Protein AF-A0A2J5HCD3-F1 (afdb_monomer_lite)

InterPro domains:
  IPR022698 Orsellinic acid/F9775 biosynthesis cluster protein D [PF12013] (4-87)

Secondary structure (DSSP, 8-state):
-GGGTEEEETTTTEEEETTT-SEE-GGGHHHHHHHTS---HHHHHHHHHHHTTSTT---SGGG----SS-SS--TTS----SS------

Organism: NCBI:txid482145

Radius of gyration: 14.12 Å; chains: 1; bounding box: 30×37×31 Å

Foldseek 3Di:
DLVVQWDQDPVFLFIAGLVVGGTDALVCQLVCCCVVVVDDPVVSVVNSVVVVPDPSRDRDPVPTDDDQDDPDDDVRHDDDPPPDDDGDD

Sequence (89 aa):
MTDQIFYYSSSFQILICRTCKHGVWPSELSTHLSHTHHFSKKAISGYINEISQWPALIQDPYELTLPQVLTQPVPILDIYYDGIQCQQS

pLDDT: mean 83.69, std 10.37, range [47.47, 95.12]

Structure (mmCIF, N/CA/C/O backbone):
data_AF-A0A2J5HCD3-F1
#
_entry.id   AF-A0A2J5HCD3-F1
#
loop_
_atom_site.group_PDB
_atom_site.id
_atom_site.type_symbol
_atom_site.label_atom_id
_atom_site.label_alt_id
_atom_site.label_comp_id
_atom_site.label_asym_id
_atom_site.label_entity_id
_atom_site.label_seq_id
_atom_site.pdbx_PDB_ins_code
_atom_site.Cartn_x
_atom_site.Cartn_y
_atom_site.Cartn_z
_atom_site.occupancy
_atom_site.B_iso_or_equiv
_atom_site.auth_seq_id
_atom_site.auth_comp_id
_atom_site.auth_asym_id
_atom_site.auth_atom_id
_atom_site.pdbx_PDB_model_num
ATOM 1 N N . MET A 1 1 ? -3.752 8.483 -11.381 1.00 62.16 1 MET A N 1
ATOM 2 C CA . MET A 1 1 ? -3.029 7.303 -11.943 1.00 62.16 1 MET A CA 1
ATOM 3 C C . MET A 1 1 ? -2.653 6.338 -10.828 1.00 62.16 1 MET A C 1
ATOM 5 O O . MET A 1 1 ? -2.729 5.131 -11.030 1.00 62.16 1 MET A O 1
ATOM 9 N N . THR A 1 2 ? -2.312 6.864 -9.649 1.00 71.06 2 THR A N 1
ATOM 10 C CA . THR A 1 2 ? -2.083 6.088 -8.425 1.00 71.06 2 THR A CA 1
ATOM 11 C C . THR A 1 2 ? -3.263 5.199 -8.039 1.00 71.06 2 THR A C 1
ATOM 13 O O . THR A 1 2 ? -3.034 4.036 -7.724 1.00 71.06 2 THR A O 1
ATOM 16 N N . ASP A 1 3 ? -4.508 5.661 -8.198 1.00 74.44 3 ASP A N 1
ATOM 17 C CA . ASP A 1 3 ? -5.713 4.882 -7.846 1.00 74.44 3 ASP A CA 1
ATOM 18 C C . ASP A 1 3 ? -5.889 3.560 -8.612 1.00 74.44 3 ASP A C 1
ATOM 20 O O . ASP A 1 3 ? -6.695 2.718 -8.214 1.00 74.44 3 ASP A O 1
ATOM 24 N N . GLN A 1 4 ? -5.160 3.363 -9.720 1.00 81.94 4 GLN A N 1
ATOM 25 C CA . GLN A 1 4 ? -5.157 2.101 -10.472 1.00 81.94 4 GLN A CA 1
ATOM 26 C C . GLN A 1 4 ? -4.207 1.058 -9.871 1.00 81.94 4 GLN A C 1
ATOM 28 O O . GLN A 1 4 ? -4.406 -0.135 -10.079 1.00 81.94 4 GLN A O 1
ATOM 33 N N . ILE A 1 5 ? -3.194 1.496 -9.118 1.00 87.06 5 ILE A N 1
ATOM 34 C CA . ILE A 1 5 ? -2.190 0.627 -8.488 1.00 87.06 5 ILE A CA 1
ATOM 35 C C . ILE A 1 5 ? -2.473 0.474 -6.998 1.00 87.06 5 ILE A C 1
ATOM 37 O O . ILE A 1 5 ? -2.408 -0.632 -6.465 1.00 87.06 5 ILE A O 1
ATOM 41 N N . PHE A 1 6 ? -2.847 1.564 -6.338 1.00 90.75 6 PHE A N 1
ATOM 42 C CA . PHE A 1 6 ? -3.127 1.591 -4.915 1.00 90.75 6 PHE A CA 1
ATOM 43 C C . PHE A 1 6 ? -4.597 1.878 -4.648 1.00 90.75 6 PHE A C 1
ATOM 45 O O . PHE A 1 6 ? -5.281 2.591 -5.380 1.00 90.75 6 PHE A O 1
ATOM 52 N N . TYR A 1 7 ? -5.077 1.288 -3.569 1.00 89.81 7 TYR A N 1
ATOM 53 C CA . TYR A 1 7 ? -6.336 1.614 -2.936 1.00 89.81 7 TYR A CA 1
ATOM 54 C C . TYR A 1 7 ? -6.020 2.229 -1.576 1.00 89.81 7 TYR A C 1
ATOM 56 O O . TYR A 1 7 ? -5.321 1.615 -0.768 1.00 89.81 7 TYR A O 1
ATOM 64 N N . TYR A 1 8 ? -6.527 3.434 -1.331 1.00 90.00 8 TYR A N 1
ATOM 65 C CA . TYR A 1 8 ? -6.528 4.009 0.006 1.00 90.00 8 TYR A CA 1
ATOM 66 C C . TYR A 1 8 ? -7.681 3.410 0.807 1.00 90.00 8 TYR A C 1
ATOM 68 O O . TYR A 1 8 ? -8.847 3.588 0.448 1.00 90.00 8 TYR A O 1
ATOM 76 N N . SER A 1 9 ? -7.360 2.719 1.898 1.00 87.62 9 SER A N 1
ATOM 77 C CA . SER A 1 9 ? -8.377 2.310 2.859 1.00 87.62 9 SER A CA 1
ATOM 78 C C . SER A 1 9 ? -8.579 3.424 3.875 1.00 87.62 9 SER A C 1
ATOM 80 O O . SER A 1 9 ? -7.763 3.577 4.778 1.00 87.62 9 SER A O 1
ATOM 82 N N . SER A 1 10 ? -9.676 4.175 3.778 1.00 84.88 10 SER A N 1
ATOM 83 C CA . SER A 1 10 ? -10.002 5.214 4.767 1.00 84.88 10 SER A CA 1
ATOM 84 C C . SER A 1 10 ? -10.286 4.641 6.159 1.00 84.88 10 SER A C 1
ATOM 86 O O . SER A 1 10 ? -10.001 5.296 7.156 1.00 84.88 10 SER A O 1
ATOM 88 N N . SER A 1 11 ? -10.797 3.407 6.242 1.00 83.75 11 SER A N 1
ATOM 89 C CA . SER A 1 11 ? -11.072 2.717 7.510 1.00 83.75 11 SER A CA 1
ATOM 90 C C . SER A 1 11 ? -9.807 2.361 8.289 1.00 83.75 11 SER A C 1
ATOM 92 O O . SER A 1 11 ? -9.843 2.326 9.513 1.00 83.75 11 SER A O 1
ATOM 94 N N . PHE A 1 12 ? -8.706 2.091 7.583 1.00 85.19 12 PHE A N 1
ATOM 95 C CA . PHE A 1 12 ? -7.432 1.681 8.190 1.00 85.19 12 PHE A CA 1
ATOM 96 C C . PHE A 1 12 ? -6.320 2.704 7.998 1.00 85.19 12 PHE A C 1
ATOM 98 O O . PHE A 1 12 ? -5.250 2.526 8.559 1.00 85.19 12 PHE A O 1
ATOM 105 N N . GLN A 1 13 ? -6.556 3.753 7.207 1.00 89.38 13 GLN A N 1
ATOM 106 C CA . GLN A 1 13 ? -5.588 4.806 6.914 1.00 89.38 13 GLN A CA 1
ATOM 107 C C . GLN A 1 13 ? -4.290 4.291 6.261 1.00 89.38 13 GLN A C 1
ATOM 109 O O . GLN A 1 13 ? -3.228 4.889 6.409 1.00 89.38 13 GLN A O 1
ATOM 114 N N . ILE A 1 14 ? -4.375 3.194 5.501 1.00 89.44 14 ILE A N 1
ATOM 115 C CA . ILE A 1 14 ? -3.233 2.547 4.832 1.00 89.44 14 ILE A CA 1
ATOM 116 C C . ILE A 1 14 ? -3.412 2.475 3.315 1.00 89.44 14 ILE A C 1
ATOM 118 O O . ILE A 1 14 ? -4.529 2.52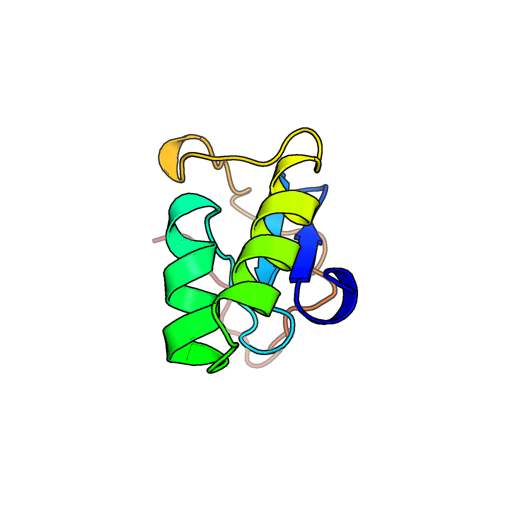0 2.787 1.00 89.44 14 ILE A O 1
ATOM 122 N N . LEU A 1 15 ? -2.289 2.290 2.618 1.00 91.62 15 LEU A N 1
ATOM 123 C CA . LEU A 1 15 ? -2.247 1.933 1.203 1.00 91.62 15 LEU A CA 1
ATOM 124 C C . LEU A 1 15 ? -2.353 0.425 1.061 1.00 91.62 15 LEU A C 1
ATOM 126 O O . LEU A 1 15 ? -1.666 -0.314 1.760 1.00 91.62 15 LEU A O 1
ATOM 130 N N . ILE A 1 16 ? -3.136 -0.031 0.095 1.00 91.50 16 ILE A N 1
ATOM 131 C CA . ILE A 1 16 ? -3.189 -1.437 -0.283 1.00 91.50 16 ILE A CA 1
ATOM 132 C C . ILE A 1 16 ? -2.896 -1.536 -1.778 1.00 91.50 16 ILE A C 1
ATOM 134 O O . ILE A 1 16 ? -3.544 -0.878 -2.595 1.00 91.50 16 ILE A O 1
ATOM 138 N N . CYS A 1 17 ? -1.916 -2.357 -2.151 1.00 92.62 17 CYS A N 1
ATOM 139 C CA . CYS A 1 17 ? -1.623 -2.618 -3.555 1.00 92.62 17 CYS A CA 1
ATOM 140 C C . CYS A 1 17 ? -2.734 -3.486 -4.162 1.00 92.62 17 CYS A C 1
ATOM 142 O O . CYS A 1 17 ? -3.020 -4.584 -3.682 1.00 92.62 17 CYS A O 1
ATOM 144 N N . ARG A 1 18 ? -3.356 -3.010 -5.245 1.00 91.06 18 ARG A N 1
ATOM 145 C CA . ARG A 1 18 ? -4.472 -3.696 -5.916 1.00 91.06 18 ARG A CA 1
ATOM 146 C C . ARG A 1 18 ? -4.060 -5.002 -6.582 1.00 91.06 18 ARG A C 1
ATOM 148 O O . ARG A 1 18 ? -4.892 -5.903 -6.676 1.00 91.06 18 ARG A O 1
ATOM 155 N N . THR A 1 19 ? -2.814 -5.077 -7.040 1.00 90.06 19 THR A N 1
ATOM 156 C CA . THR A 1 19 ? -2.252 -6.252 -7.714 1.00 90.06 19 THR A CA 1
ATOM 157 C C . THR A 1 19 ? -1.778 -7.282 -6.701 1.00 90.06 19 THR A C 1
ATOM 159 O O . THR A 1 19 ? -2.094 -8.456 -6.841 1.00 90.06 19 THR A O 1
ATOM 162 N N . CYS A 1 20 ? -1.050 -6.844 -5.671 1.00 90.44 20 CYS A N 1
ATOM 163 C CA . CYS A 1 20 ? -0.474 -7.760 -4.693 1.00 90.44 20 CYS A CA 1
ATOM 164 C C . CYS A 1 20 ? -1.476 -8.187 -3.619 1.00 90.44 20 CYS A C 1
ATOM 166 O O . CYS A 1 20 ? -1.356 -9.287 -3.111 1.00 90.44 20 CYS A O 1
ATOM 168 N N . LYS A 1 21 ? -2.503 -7.377 -3.327 1.00 89.06 21 LYS A N 1
ATOM 169 C CA . LYS A 1 21 ? -3.519 -7.651 -2.290 1.00 89.06 21 LYS A CA 1
ATOM 170 C C . LYS A 1 21 ? -2.983 -7.579 -0.857 1.00 89.06 21 LYS A C 1
ATOM 172 O O . LYS A 1 21 ? -3.470 -8.273 0.027 1.00 89.06 21 LYS A O 1
ATOM 177 N N . HIS A 1 22 ? -2.007 -6.712 -0.601 1.00 88.25 22 HIS A N 1
ATOM 178 C CA . HIS A 1 22 ? -1.507 -6.449 0.752 1.00 88.25 22 HIS A CA 1
ATOM 179 C C . HIS A 1 22 ? -1.207 -4.966 0.979 1.00 88.25 22 HIS A C 1
ATOM 181 O O . HIS A 1 22 ? -1.077 -4.187 0.026 1.00 88.25 22 HIS A O 1
ATOM 187 N N . GLY A 1 23 ? -1.150 -4.592 2.261 1.00 89.75 23 GLY A N 1
ATOM 188 C CA . GLY A 1 23 ? -0.784 -3.252 2.702 1.00 89.75 23 GLY A CA 1
ATOM 189 C C . GLY A 1 23 ? 0.655 -2.905 2.317 1.00 89.75 23 GLY A C 1
ATOM 190 O O . GLY A 1 23 ? 1.521 -3.777 2.340 1.00 89.75 23 GLY A O 1
ATOM 191 N N . VAL A 1 24 ? 0.899 -1.650 1.942 1.00 91.81 24 VAL A N 1
ATOM 192 C CA . VAL A 1 24 ? 2.235 -1.140 1.598 1.00 91.81 24 VAL A CA 1
ATOM 193 C C . VAL A 1 24 ? 2.498 0.123 2.404 1.00 91.81 24 VAL A C 1
ATOM 195 O O . VAL A 1 24 ? 1.718 1.073 2.341 1.00 91.81 24 VAL A O 1
ATOM 198 N N . TRP A 1 25 ? 3.602 0.155 3.143 1.00 91.12 25 TRP A N 1
ATOM 199 C CA . TRP A 1 25 ? 3.975 1.342 3.906 1.00 91.12 25 TRP A CA 1
ATOM 200 C C . TRP A 1 25 ? 4.571 2.422 2.994 1.00 91.12 25 TRP A C 1
ATOM 202 O O . TRP A 1 25 ? 5.257 2.096 2.020 1.00 91.12 25 TRP A O 1
ATOM 212 N N . PRO A 1 26 ? 4.383 3.718 3.301 1.00 89.62 26 PRO A N 1
ATOM 213 C CA . PRO A 1 26 ? 4.988 4.811 2.531 1.00 89.62 26 PRO A CA 1
ATOM 214 C C . PRO A 1 26 ? 6.505 4.694 2.397 1.00 89.62 26 PRO A C 1
ATOM 216 O O . PRO A 1 26 ? 7.059 4.941 1.326 1.00 89.62 26 PRO A O 1
ATOM 219 N N . SER A 1 27 ? 7.166 4.261 3.473 1.00 89.25 27 SER A N 1
ATOM 220 C CA . SER A 1 27 ? 8.609 4.012 3.527 1.00 89.25 27 SER A CA 1
ATOM 221 C C . SER A 1 27 ? 9.061 2.898 2.574 1.00 89.25 27 SER A C 1
ATOM 223 O O . SER A 1 27 ? 10.182 2.935 2.068 1.00 89.25 27 SER A O 1
ATOM 225 N N . GLU A 1 28 ? 8.187 1.939 2.269 1.00 91.38 28 GLU A N 1
ATOM 226 C CA . GLU A 1 28 ? 8.468 0.788 1.405 1.00 91.38 28 GLU A CA 1
ATOM 227 C C . GLU A 1 28 ? 8.010 0.993 -0.042 1.00 91.38 28 GLU A C 1
ATOM 229 O O . GLU A 1 28 ? 8.385 0.225 -0.929 1.00 91.38 28 GLU A O 1
ATOM 234 N N . LEU A 1 29 ? 7.234 2.046 -0.307 1.00 90.81 29 LEU A N 1
ATOM 235 C CA . LEU A 1 29 ? 6.572 2.294 -1.585 1.00 90.81 29 LEU A CA 1
ATOM 236 C C . LEU A 1 29 ? 7.546 2.286 -2.773 1.00 90.81 29 LEU A C 1
ATOM 238 O O . LEU A 1 29 ? 7.276 1.674 -3.805 1.00 90.81 29 LEU A O 1
ATOM 242 N N . SER A 1 30 ? 8.705 2.930 -2.618 1.00 92.88 30 SER A N 1
ATOM 243 C CA . SER A 1 30 ? 9.744 2.979 -3.654 1.00 92.88 30 SER A CA 1
ATOM 244 C C . SER A 1 30 ? 10.298 1.586 -3.980 1.00 92.88 30 SER A C 1
ATOM 246 O O . SER A 1 3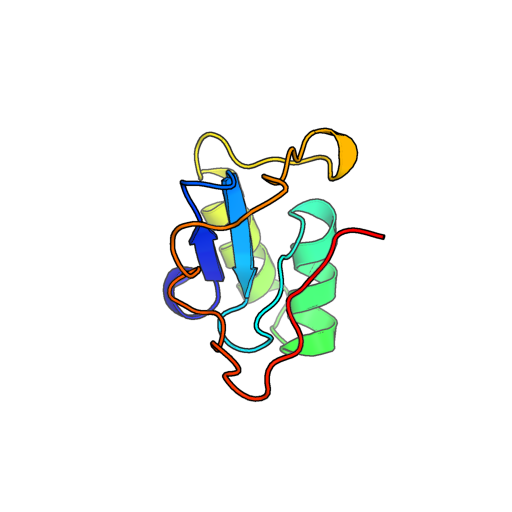0 ? 10.386 1.187 -5.147 1.00 92.88 30 SER A O 1
ATOM 248 N N . THR A 1 31 ? 10.630 0.814 -2.943 1.00 94.62 31 THR A N 1
ATOM 249 C CA . THR A 1 31 ? 11.176 -0.542 -3.080 1.00 94.62 31 THR A CA 1
ATOM 250 C C . THR A 1 31 ? 10.130 -1.488 -3.660 1.00 94.62 31 THR A C 1
ATOM 252 O O . THR A 1 31 ? 10.422 -2.231 -4.592 1.00 94.62 31 THR A O 1
ATOM 255 N N . HIS A 1 32 ? 8.884 -1.399 -3.195 1.00 94.38 32 HIS A N 1
ATOM 256 C CA . HIS A 1 32 ? 7.766 -2.179 -3.715 1.00 94.38 32 HIS A CA 1
ATOM 257 C C . HIS A 1 32 ? 7.525 -1.917 -5.210 1.00 94.38 32 HIS A C 1
ATOM 259 O O . HIS A 1 32 ? 7.491 -2.844 -6.020 1.00 94.38 32 HIS A O 1
ATOM 265 N N . LEU A 1 33 ? 7.421 -0.648 -5.614 1.00 93.62 33 LEU A N 1
ATOM 266 C CA . LEU A 1 33 ? 7.164 -0.293 -7.011 1.00 93.62 33 LEU A CA 1
ATOM 267 C C . LEU A 1 33 ? 8.322 -0.665 -7.947 1.00 93.62 33 LEU A C 1
ATOM 269 O O . LEU A 1 33 ? 8.085 -1.036 -9.098 1.00 93.62 33 LEU A O 1
ATOM 273 N N . SER A 1 34 ? 9.565 -0.578 -7.472 1.00 95.12 34 SER A N 1
ATOM 274 C CA . SER A 1 34 ? 10.743 -0.928 -8.272 1.00 95.12 34 SER A CA 1
ATOM 275 C C . SER A 1 34 ? 10.972 -2.436 -8.377 1.00 95.12 34 SER A C 1
ATOM 277 O O . SER A 1 34 ? 11.249 -2.915 -9.471 1.00 95.12 34 SER A O 1
ATOM 279 N N . HIS A 1 35 ? 10.846 -3.191 -7.284 1.00 94.38 35 HIS A N 1
ATOM 280 C CA . HIS A 1 35 ? 11.166 -4.623 -7.270 1.00 94.38 35 HIS A CA 1
ATOM 281 C C . HIS A 1 35 ? 9.978 -5.501 -7.672 1.00 94.38 35 HIS A C 1
ATOM 283 O O . HIS A 1 35 ? 10.164 -6.522 -8.325 1.00 94.38 35 HIS A O 1
ATOM 289 N N . THR A 1 36 ? 8.753 -5.130 -7.290 1.00 93.12 36 THR A N 1
ATOM 290 C CA . THR A 1 36 ? 7.558 -5.943 -7.565 1.00 93.12 36 THR A CA 1
ATOM 291 C C . THR A 1 36 ? 6.909 -5.551 -8.889 1.00 93.12 36 THR A C 1
ATOM 293 O O . THR A 1 36 ? 6.543 -6.416 -9.683 1.00 93.12 36 THR A O 1
ATOM 296 N N . HIS A 1 37 ? 6.804 -4.248 -9.165 1.00 92.25 37 HIS A N 1
ATOM 297 C CA . HIS A 1 37 ? 6.136 -3.732 -10.367 1.00 92.25 37 HIS A CA 1
ATOM 298 C C . HIS A 1 37 ? 7.092 -3.245 -11.462 1.00 92.25 37 HIS A C 1
ATOM 300 O O . HIS A 1 37 ? 6.630 -2.888 -12.544 1.00 92.25 37 HIS A O 1
ATOM 306 N N . HIS A 1 38 ? 8.408 -3.266 -11.217 1.00 93.19 38 HIS A N 1
ATOM 307 C CA . HIS A 1 38 ? 9.442 -2.895 -12.190 1.00 93.19 38 HIS A CA 1
ATOM 308 C C . HIS A 1 38 ? 9.236 -1.505 -12.818 1.00 93.19 38 HIS A C 1
ATOM 310 O O . HIS A 1 38 ? 9.604 -1.259 -13.969 1.00 93.19 38 HIS A O 1
ATOM 316 N N . PHE A 1 39 ? 8.643 -0.566 -12.071 1.00 92.88 39 PHE A N 1
ATOM 317 C CA . PHE A 1 39 ? 8.423 0.787 -12.568 1.00 92.88 39 PHE A CA 1
ATOM 318 C C . PHE A 1 39 ? 9.722 1.588 -12.669 1.00 92.88 39 PHE A C 1
ATOM 320 O O . PHE A 1 39 ? 10.661 1.438 -11.889 1.00 92.88 39 PHE A O 1
ATOM 327 N N . SER A 1 40 ? 9.754 2.508 -13.636 1.00 93.19 40 SER A N 1
ATOM 328 C CA . SER A 1 40 ? 10.867 3.448 -13.773 1.00 93.19 40 SER A CA 1
ATOM 329 C C . SER A 1 40 ? 10.921 4.418 -12.590 1.00 93.19 40 SER A C 1
ATOM 331 O O . SER A 1 40 ? 9.887 4.806 -12.045 1.00 93.19 40 SER A O 1
ATOM 333 N N . LYS A 1 41 ? 12.121 4.908 -12.250 1.00 91.69 41 LYS A N 1
ATOM 334 C CA . LYS A 1 41 ? 12.312 5.913 -11.185 1.00 91.69 41 LYS A CA 1
ATOM 335 C C . LYS A 1 41 ? 11.404 7.136 -11.352 1.00 91.69 41 LYS A C 1
ATOM 337 O O . LYS A 1 41 ? 10.846 7.615 -10.374 1.00 91.69 41 LYS A O 1
ATOM 342 N N . LYS A 1 42 ? 11.206 7.603 -12.592 1.00 91.69 42 LYS A N 1
ATOM 343 C CA . LYS A 1 42 ? 10.321 8.738 -12.897 1.00 91.69 42 LYS A CA 1
ATOM 344 C C . LYS A 1 42 ? 8.865 8.443 -12.528 1.00 91.69 42 LYS A C 1
ATOM 346 O O . LYS A 1 42 ? 8.208 9.296 -11.942 1.00 91.69 42 LYS A O 1
ATOM 351 N N . ALA A 1 43 ? 8.373 7.250 -12.864 1.00 90.50 43 ALA A N 1
ATOM 352 C CA . ALA A 1 43 ? 7.024 6.832 -12.496 1.00 90.50 43 ALA A CA 1
ATOM 353 C C . ALA A 1 43 ? 6.889 6.710 -10.970 1.00 90.50 43 ALA A C 1
ATOM 355 O O . ALA A 1 43 ? 5.95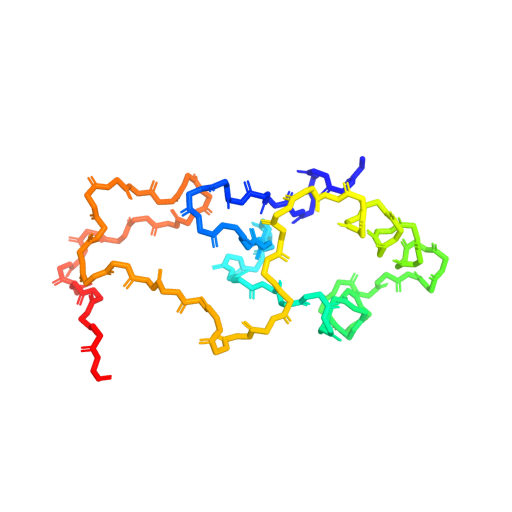9 7.269 -10.398 1.00 90.50 43 ALA A O 1
ATOM 356 N N . ILE A 1 44 ? 7.865 6.075 -10.312 1.00 92.69 44 ILE A N 1
ATOM 357 C CA . ILE A 1 44 ? 7.919 5.918 -8.849 1.00 92.69 44 ILE A CA 1
ATOM 358 C C . ILE A 1 44 ? 7.842 7.272 -8.135 1.00 92.69 44 ILE A C 1
ATOM 360 O O . ILE A 1 44 ? 7.024 7.434 -7.236 1.00 92.69 44 ILE A O 1
ATOM 364 N N . SER A 1 45 ? 8.634 8.263 -8.556 1.00 91.56 45 SER A N 1
ATOM 365 C CA . SER A 1 45 ? 8.576 9.614 -7.981 1.00 91.56 45 SER A CA 1
ATOM 366 C C . SER A 1 45 ? 7.195 10.258 -8.127 1.00 91.56 45 SER A C 1
ATOM 368 O O . SER A 1 45 ? 6.753 10.947 -7.212 1.00 91.56 45 SER A O 1
ATOM 370 N N . GLY A 1 46 ? 6.499 10.010 -9.242 1.00 91.38 46 GLY A N 1
ATOM 371 C CA . GLY A 1 46 ? 5.117 10.453 -9.434 1.00 91.38 46 GLY A CA 1
ATOM 372 C C . GLY A 1 46 ? 4.159 9.833 -8.415 1.00 91.38 46 GLY A C 1
ATOM 373 O O . GLY A 1 46 ? 3.417 10.565 -7.765 1.00 91.38 46 GLY A O 1
ATOM 374 N N . TYR A 1 47 ? 4.233 8.512 -8.218 1.00 90.19 47 TYR A N 1
ATOM 375 C CA . TYR A 1 47 ? 3.415 7.798 -7.229 1.00 90.19 47 TYR A CA 1
ATOM 376 C C . TYR A 1 47 ? 3.693 8.265 -5.795 1.00 90.19 47 TYR A C 1
ATOM 378 O O . TYR A 1 47 ? 2.756 8.547 -5.056 1.00 90.19 47 TYR A O 1
ATOM 386 N N . ILE A 1 48 ? 4.969 8.398 -5.408 1.00 89.94 48 ILE A N 1
ATOM 387 C CA . ILE A 1 48 ? 5.359 8.877 -4.071 1.00 89.94 48 ILE A CA 1
ATOM 388 C C . ILE A 1 48 ? 4.814 10.286 -3.823 1.00 89.94 48 ILE A C 1
ATOM 390 O O . ILE A 1 48 ? 4.287 10.559 -2.748 1.00 89.94 48 ILE A O 1
ATOM 394 N N . ASN A 1 49 ? 4.922 11.180 -4.810 1.00 90.12 49 ASN A N 1
ATOM 395 C CA . ASN A 1 49 ? 4.438 12.548 -4.670 1.00 90.12 49 ASN A CA 1
ATOM 396 C C . ASN A 1 49 ? 2.906 12.631 -4.596 1.00 90.12 49 ASN A C 1
ATOM 398 O O . ASN A 1 49 ? 2.390 13.467 -3.872 1.00 90.12 49 ASN A O 1
ATOM 402 N N . GLU A 1 50 ? 2.174 11.788 -5.329 1.00 90.38 50 GLU A N 1
ATOM 403 C CA . GLU A 1 50 ? 0.704 11.741 -5.251 1.00 90.38 50 GLU A CA 1
ATOM 404 C C . GLU A 1 50 ? 0.248 11.194 -3.886 1.00 90.38 50 GLU A C 1
ATOM 406 O O . GLU A 1 50 ? -0.614 11.787 -3.241 1.00 90.38 50 GLU A O 1
ATOM 411 N N . ILE A 1 51 ? 0.886 10.122 -3.407 1.00 88.62 51 ILE A N 1
ATOM 412 C CA . ILE A 1 51 ? 0.571 9.47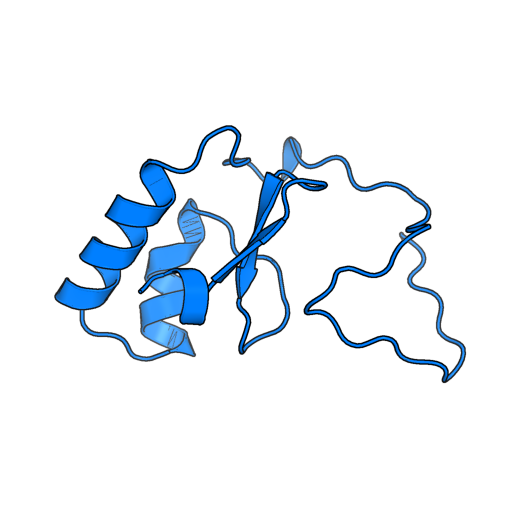0 -2.126 1.00 88.62 51 ILE A CA 1
ATOM 413 C C . ILE A 1 51 ? 0.931 10.344 -0.923 1.00 88.62 51 ILE A C 1
ATOM 415 O O . ILE A 1 51 ? 0.207 10.334 0.069 1.00 88.62 51 ILE A O 1
ATOM 419 N N . SER A 1 52 ? 2.008 11.132 -0.991 1.00 86.19 52 SER A N 1
ATOM 420 C CA . SER A 1 52 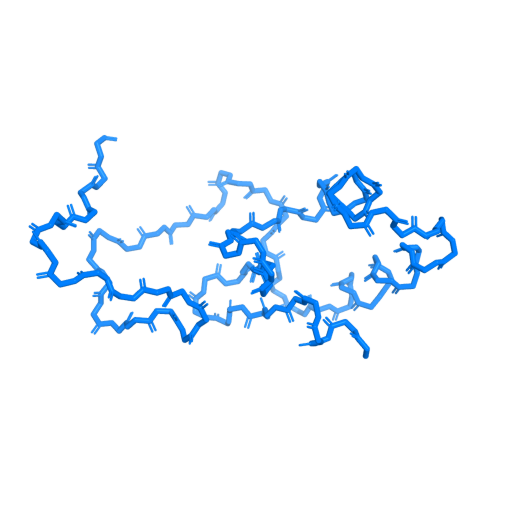? 2.395 12.026 0.111 1.00 86.19 52 SER A CA 1
ATOM 421 C C . SER A 1 52 ? 1.363 13.121 0.399 1.00 86.19 52 SER A C 1
ATOM 423 O O . SER A 1 52 ? 1.382 13.705 1.479 1.00 86.19 52 SER A O 1
ATOM 425 N N . GLN A 1 53 ? 0.459 13.397 -0.548 1.00 86.12 53 GLN A N 1
ATOM 426 C CA . GLN A 1 53 ? -0.636 14.354 -0.380 1.00 86.12 53 GLN A CA 1
ATOM 427 C C . GLN A 1 53 ? -1.906 13.719 0.202 1.00 86.12 53 GLN A C 1
ATOM 429 O O . GLN A 1 53 ? -2.880 14.430 0.450 1.00 86.12 53 GLN A O 1
ATOM 434 N N . TRP A 1 54 ? -1.941 12.397 0.394 1.00 84.62 54 TRP A N 1
ATOM 435 C CA . TRP A 1 54 ? -3.119 11.728 0.934 1.00 84.62 54 TRP A CA 1
ATOM 436 C C . TRP A 1 54 ? -3.235 11.999 2.440 1.00 84.62 54 TRP A C 1
ATOM 438 O O . TRP A 1 54 ? -2.298 11.723 3.193 1.00 84.62 54 TRP A O 1
ATOM 448 N N . PRO A 1 55 ? -4.364 12.564 2.901 1.00 77.44 55 PRO A N 1
ATOM 449 C CA . PRO A 1 55 ? -4.526 12.936 4.296 1.00 77.44 55 PRO A CA 1
ATOM 450 C C . PRO A 1 55 ? -4.653 11.696 5.181 1.00 77.44 55 PRO A C 1
ATOM 452 O O . PRO A 1 55 ? -5.239 10.696 4.773 1.00 77.44 55 PRO A O 1
ATOM 455 N N . ALA A 1 56 ? -4.155 11.803 6.416 1.00 83.44 56 ALA A N 1
ATOM 456 C CA . ALA A 1 56 ? -4.289 10.768 7.442 1.00 83.44 56 ALA A CA 1
ATOM 457 C C . ALA A 1 56 ? -3.830 9.389 6.948 1.00 83.44 56 ALA A C 1
ATOM 459 O O . ALA A 1 56 ? -4.557 8.408 7.067 1.00 83.44 56 ALA A O 1
ATOM 460 N N . LEU A 1 57 ? -2.654 9.333 6.323 1.00 87.31 57 LEU A N 1
ATOM 461 C CA . LEU A 1 57 ? -2.016 8.075 5.981 1.00 87.31 57 LEU A CA 1
ATOM 462 C C . LEU A 1 57 ? -1.010 7.711 7.069 1.00 87.31 57 LEU A C 1
ATOM 464 O O . LEU A 1 57 ? -0.089 8.489 7.336 1.00 87.31 57 LEU A O 1
ATOM 468 N N . ILE A 1 58 ? -1.185 6.539 7.673 1.00 88.38 58 ILE A N 1
ATOM 469 C CA . ILE A 1 58 ? -0.282 6.038 8.707 1.00 88.38 58 ILE A CA 1
ATOM 470 C C . ILE A 1 58 ? 1.097 5.809 8.084 1.00 88.38 58 ILE A C 1
ATOM 472 O O . ILE A 1 58 ? 1.238 5.118 7.072 1.00 88.38 58 ILE A O 1
ATOM 476 N N . GLN A 1 59 ? 2.110 6.433 8.684 1.00 85.25 59 GLN A N 1
ATOM 477 C CA . GLN A 1 59 ? 3.497 6.345 8.223 1.00 85.25 59 GLN A CA 1
ATOM 478 C C . GLN A 1 59 ? 4.260 5.226 8.935 1.00 85.25 59 GLN A C 1
ATOM 480 O O . GLN A 1 59 ? 5.165 4.639 8.341 1.00 85.25 59 GLN A O 1
ATOM 485 N N . ASP A 1 60 ? 3.888 4.937 10.185 1.00 84.56 60 ASP A N 1
ATOM 486 C CA . ASP A 1 60 ? 4.545 3.957 11.042 1.00 84.56 60 ASP A CA 1
ATOM 487 C C . ASP A 1 60 ? 3.630 2.737 11.285 1.00 84.56 60 ASP A C 1
ATOM 489 O O . ASP A 1 60 ? 2.517 2.898 11.796 1.00 84.56 60 ASP A O 1
ATOM 493 N N . PRO A 1 61 ? 4.082 1.507 10.972 1.00 84.56 61 PRO A N 1
ATOM 494 C CA . PRO A 1 61 ? 3.345 0.285 11.279 1.00 84.56 61 PRO A CA 1
ATOM 495 C C . PRO A 1 61 ? 2.874 0.156 12.733 1.00 84.56 61 PRO A C 1
ATOM 497 O O . PRO A 1 61 ? 1.831 -0.450 12.974 1.00 84.56 61 PRO A O 1
ATOM 500 N N . TYR A 1 62 ? 3.608 0.716 13.700 1.00 86.69 62 TYR A N 1
ATOM 501 C CA . TYR A 1 62 ? 3.263 0.644 15.122 1.00 86.69 62 TYR A CA 1
ATOM 502 C C . TYR A 1 62 ? 2.060 1.519 15.507 1.00 86.69 62 TYR A C 1
ATOM 504 O O . TYR A 1 62 ? 1.455 1.294 16.553 1.00 86.69 62 TYR A O 1
ATOM 512 N N . GLU A 1 63 ? 1.684 2.487 14.670 1.00 85.69 63 GLU A N 1
ATOM 513 C CA . GLU A 1 63 ? 0.491 3.320 14.871 1.00 85.69 63 GLU A CA 1
ATOM 514 C C . GLU A 1 63 ? -0.784 2.647 14.335 1.00 85.69 63 GLU A C 1
ATOM 516 O O . GLU A 1 63 ? -1.901 3.066 14.654 1.00 85.69 63 GLU A O 1
ATOM 521 N N . LEU A 1 64 ? -0.647 1.579 13.538 1.00 85.38 64 LEU A N 1
ATOM 522 C CA . LEU A 1 64 ? -1.785 0.864 12.978 1.00 85.38 64 LEU A CA 1
ATOM 523 C C . LEU A 1 64 ? -2.485 0.026 14.051 1.00 85.38 64 LEU A C 1
ATOM 525 O O . LEU A 1 64 ? -2.007 -1.023 14.477 1.00 85.38 64 LEU A O 1
ATOM 529 N N . THR A 1 65 ? -3.696 0.445 14.408 1.00 82.94 65 THR A N 1
ATOM 530 C CA . THR A 1 65 ? -4.603 -0.363 15.225 1.00 82.94 65 THR A CA 1
ATOM 531 C C . THR A 1 65 ? -5.597 -1.087 14.322 1.00 82.94 65 THR A C 1
ATOM 533 O O . THR A 1 65 ? -6.507 -0.474 13.765 1.00 82.94 65 THR A O 1
ATOM 536 N N . LEU A 1 66 ? -5.433 -2.404 14.177 1.00 79.56 66 LEU A N 1
ATOM 537 C CA . LEU A 1 66 ? -6.406 -3.251 13.485 1.00 79.56 66 LEU A CA 1
ATOM 538 C C . LEU A 1 66 ? -7.474 -3.754 14.465 1.00 79.56 66 LEU A C 1
ATOM 540 O O . LEU A 1 66 ? -7.138 -4.144 15.586 1.00 79.56 66 LEU A O 1
ATOM 544 N N . PRO A 1 67 ? -8.755 -3.785 14.065 1.00 79.31 67 PRO A N 1
ATOM 545 C CA . PRO A 1 67 ? -9.787 -4.413 14.871 1.00 79.31 67 PRO A CA 1
ATOM 546 C C . PRO A 1 67 ? -9.552 -5.927 14.938 1.00 79.31 67 PRO A C 1
ATOM 548 O O . PRO A 1 67 ? -9.172 -6.549 13.947 1.00 79.31 67 PRO A O 1
ATOM 551 N N . GLN A 1 68 ? -9.862 -6.530 16.086 1.00 75.81 68 GLN A N 1
ATOM 552 C CA . GLN A 1 68 ? -9.787 -7.988 16.266 1.00 75.81 68 GLN A CA 1
ATOM 553 C C . GLN A 1 68 ? -10.748 -8.747 15.341 1.00 75.81 68 GLN A C 1
ATOM 555 O O . GLN A 1 68 ? -10.512 -9.903 15.001 1.00 75.81 68 GLN A O 1
ATOM 560 N N . VAL A 1 69 ? -11.847 -8.099 14.942 1.00 74.62 69 VAL A N 1
ATOM 561 C CA . VAL A 1 69 ? -12.850 -8.654 14.034 1.00 74.62 69 VAL A CA 1
ATOM 562 C C . VAL A 1 69 ? -13.183 -7.620 12.967 1.00 74.62 69 VAL A C 1
ATOM 564 O O . VAL A 1 69 ? -13.610 -6.506 13.271 1.00 74.62 69 VAL A O 1
ATOM 567 N N . LEU A 1 70 ? -13.027 -8.012 11.705 1.00 74.62 70 LEU A N 1
ATOM 568 C CA . LEU A 1 70 ? -13.492 -7.240 10.559 1.00 74.62 70 LEU A CA 1
ATOM 569 C C . LEU A 1 70 ? -14.971 -7.558 10.317 1.00 74.62 70 LEU A C 1
ATOM 57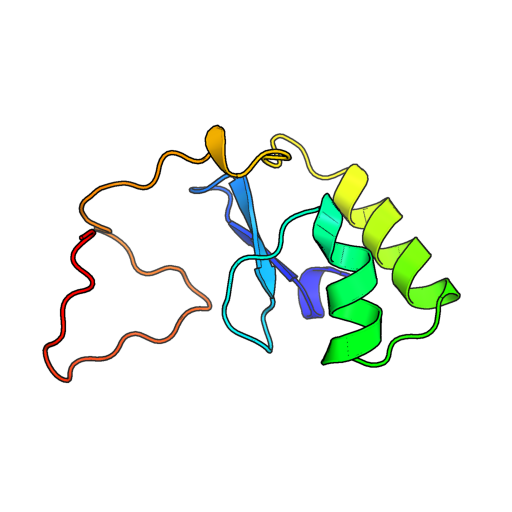1 O O . LEU A 1 70 ? -15.316 -8.657 9.895 1.00 74.62 70 LEU A O 1
ATOM 575 N N . THR A 1 71 ? -15.855 -6.601 10.597 1.00 73.94 71 THR A N 1
ATOM 576 C CA . THR A 1 71 ? -17.303 -6.740 10.343 1.00 73.94 71 THR A CA 1
ATOM 577 C C . THR A 1 71 ? -17.675 -6.476 8.887 1.00 73.94 71 THR A C 1
ATOM 579 O O . THR A 1 71 ? -18.750 -6.874 8.441 1.00 73.94 71 THR A O 1
ATOM 582 N N . GLN A 1 72 ? -16.791 -5.812 8.141 1.00 76.75 72 GLN A N 1
ATOM 583 C CA . GLN A 1 72 ? -16.934 -5.550 6.716 1.00 76.75 72 GLN A CA 1
ATOM 584 C C . GLN A 1 72 ? -15.665 -5.991 5.985 1.00 76.75 72 GLN A C 1
ATOM 586 O O . GLN A 1 72 ? -14.560 -5.758 6.487 1.00 76.75 72 GLN A O 1
ATOM 591 N N . PRO A 1 73 ? -15.802 -6.615 4.805 1.00 77.44 73 PRO A N 1
ATOM 592 C CA . PRO A 1 73 ? -14.652 -6.990 4.005 1.00 77.44 73 PRO A CA 1
ATOM 593 C C . PRO A 1 73 ? -13.938 -5.749 3.473 1.00 77.44 73 PRO A C 1
ATOM 595 O O . PRO A 1 73 ? -14.562 -4.743 3.129 1.00 77.44 73 PRO A O 1
ATOM 598 N N . VAL A 1 74 ? -12.616 -5.841 3.352 1.00 81.06 74 VAL A N 1
ATOM 599 C CA . VAL A 1 74 ? -11.829 -4.816 2.666 1.00 81.06 74 VAL A CA 1
ATOM 600 C C . VAL A 1 74 ? -12.084 -4.962 1.162 1.00 81.06 74 VAL A C 1
ATOM 602 O O . VAL A 1 74 ? -11.756 -6.016 0.623 1.00 81.06 74 VAL A O 1
ATOM 605 N N . PRO A 1 75 ? -12.625 -3.950 0.454 1.00 78.00 75 PRO A N 1
ATOM 606 C CA . PRO A 1 75 ? -13.223 -4.132 -0.877 1.00 78.00 75 PRO A CA 1
ATOM 607 C C . PRO A 1 75 ? -12.333 -4.751 -1.957 1.00 78.00 75 PRO A C 1
ATOM 609 O O . PRO A 1 75 ? -12.838 -5.248 -2.958 1.00 78.00 75 PRO A O 1
ATOM 612 N N . ILE A 1 76 ? -11.014 -4.666 -1.806 1.00 81.38 76 ILE A N 1
ATOM 613 C CA . ILE A 1 76 ? -10.064 -5.163 -2.801 1.00 81.38 76 ILE A CA 1
ATOM 614 C C . ILE A 1 76 ? -9.361 -6.458 -2.395 1.00 81.38 76 ILE A C 1
ATOM 616 O O . ILE A 1 76 ? -8.567 -6.950 -3.197 1.00 81.38 76 ILE A O 1
ATOM 620 N N . LEU A 1 77 ? -9.613 -6.962 -1.184 1.00 82.56 77 LEU A N 1
ATOM 621 C CA . LEU A 1 77 ? -9.068 -8.220 -0.681 1.00 82.56 77 LEU A CA 1
ATOM 622 C C . LEU A 1 77 ? -10.076 -9.343 -0.913 1.00 82.56 77 LEU A C 1
ATOM 624 O O . LEU A 1 77 ? -11.282 -9.146 -0.757 1.00 82.56 77 LEU A O 1
ATOM 628 N N . ASP A 1 78 ? -9.571 -10.514 -1.278 1.00 78.31 78 ASP A N 1
ATOM 629 C CA . ASP A 1 78 ? -10.414 -11.677 -1.524 1.00 78.31 78 ASP A CA 1
ATOM 630 C C . ASP A 1 78 ? -10.984 -12.220 -0.208 1.00 78.31 78 ASP A C 1
ATOM 632 O O . ASP A 1 78 ? -10.303 -12.268 0.820 1.00 78.31 78 ASP A O 1
ATOM 636 N N . ILE A 1 79 ? -12.252 -12.632 -0.248 1.00 75.88 79 ILE A N 1
ATOM 637 C CA . ILE A 1 79 ? -12.912 -13.316 0.863 1.00 75.88 79 ILE A CA 1
ATOM 638 C C . ILE A 1 79 ? -12.844 -14.810 0.575 1.00 75.88 79 ILE A C 1
ATOM 640 O O . ILE A 1 79 ? -13.449 -15.294 -0.383 1.00 75.88 79 ILE A O 1
ATOM 644 N N . TYR A 1 80 ? -12.123 -15.535 1.419 1.00 75.00 80 TYR A N 1
ATOM 645 C CA . TYR A 1 80 ? -12.056 -16.987 1.360 1.00 75.00 80 TYR A CA 1
ATOM 646 C C . TYR A 1 80 ? -13.118 -17.575 2.298 1.00 75.00 80 TYR A C 1
ATOM 648 O O . TYR A 1 80 ? -13.218 -17.198 3.465 1.00 75.00 80 TYR A O 1
ATOM 656 N N . TYR A 1 81 ? -13.962 -18.462 1.764 1.00 70.12 81 TYR A N 1
ATOM 657 C CA . TYR A 1 81 ? -15.073 -19.105 2.488 1.00 70.12 81 TYR A CA 1
ATOM 658 C C . TYR A 1 81 ? -14.739 -20.531 2.943 1.00 70.12 81 TYR A C 1
ATOM 660 O O . TYR A 1 81 ? -15.602 -21.247 3.444 1.00 70.12 81 TYR A O 1
ATOM 668 N N . ASP A 1 82 ? -13.487 -20.947 2.769 1.00 71.00 82 ASP A N 1
ATOM 669 C CA . ASP A 1 82 ? -12.955 -22.254 3.159 1.00 71.00 82 ASP A CA 1
ATOM 670 C C . ASP A 1 82 ? -12.744 -22.402 4.680 1.00 71.00 82 ASP A C 1
ATOM 672 O O . ASP A 1 82 ? -12.296 -23.446 5.149 1.00 71.00 82 ASP A O 1
ATOM 676 N N . GLY A 1 83 ? -13.163 -21.404 5.466 1.00 61.66 83 GLY A N 1
ATOM 677 C CA . GLY A 1 83 ? -13.387 -21.526 6.907 1.00 61.66 83 GLY A CA 1
ATOM 678 C C . GLY A 1 83 ? -12.189 -21.174 7.787 1.00 61.66 83 GLY A C 1
ATOM 679 O O . GLY A 1 83 ? -12.280 -21.321 9.005 1.00 61.66 83 GLY A O 1
ATOM 680 N N . ILE A 1 84 ? -11.089 -20.674 7.219 1.00 64.25 84 ILE A N 1
ATOM 681 C CA . ILE A 1 84 ? -9.949 -20.199 8.010 1.00 64.25 84 ILE A CA 1
ATOM 682 C C . ILE A 1 84 ? -10.173 -18.723 8.344 1.00 64.25 84 ILE A C 1
ATOM 684 O O . ILE A 1 84 ? -9.862 -17.824 7.565 1.00 64.25 84 ILE A O 1
ATOM 688 N N . GLN A 1 85 ? -10.753 -18.457 9.513 1.00 58.12 85 GLN A N 1
ATOM 689 C CA . GLN A 1 85 ? -10.851 -17.094 10.026 1.00 58.12 85 GLN A CA 1
ATOM 690 C C . GLN A 1 85 ? -9.440 -16.586 10.359 1.00 58.12 85 GLN A C 1
ATOM 692 O O . GLN A 1 85 ? -8.725 -17.228 11.129 1.00 58.12 85 GLN A O 1
ATOM 697 N N . CYS A 1 86 ? -9.045 -15.429 9.816 1.00 62.03 86 CYS A N 1
ATOM 698 C CA . CYS A 1 86 ? -7.846 -14.726 10.276 1.00 62.03 86 CYS A CA 1
ATOM 699 C C . CYS A 1 86 ? -8.019 -14.385 11.760 1.00 62.03 86 CYS A C 1
ATOM 701 O O . CYS A 1 86 ? -8.762 -13.469 12.110 1.00 62.03 86 CYS A O 1
ATOM 703 N N . GLN A 1 87 ? -7.353 -15.140 12.629 1.00 55.88 87 GLN A N 1
ATOM 704 C CA . GLN A 1 87 ? -7.199 -14.804 14.037 1.00 55.88 87 GLN A CA 1
ATOM 705 C C . GLN A 1 87 ? -5.856 -14.092 14.190 1.00 55.88 87 GLN A C 1
ATOM 707 O O . GLN A 1 87 ? -4.840 -14.588 13.706 1.00 55.88 87 GLN A O 1
ATOM 712 N N . GLN A 1 88 ? -5.850 -12.914 14.819 1.00 51.06 88 GLN A N 1
ATOM 713 C CA . GLN A 1 88 ? -4.599 -12.302 15.268 1.00 51.06 88 GLN A CA 1
ATOM 714 C C . GLN A 1 88 ? -3.977 -13.244 16.308 1.00 51.06 88 GLN A C 1
ATOM 716 O O . GLN A 1 88 ? -4.546 -13.416 17.385 1.00 51.06 88 GLN A O 1
ATOM 721 N N . SER A 1 89 ? -2.869 -13.895 15.949 1.00 47.47 89 SER A N 1
ATOM 722 C CA . SER A 1 89 ? -2.011 -14.653 16.867 1.00 47.47 89 SER A CA 1
ATOM 723 C C . SER A 1 89 ? -1.052 -13.734 17.603 1.00 47.47 89 SER A C 1
ATOM 725 O O . SER A 1 89 ? -0.468 -12.878 16.896 1.00 47.47 89 SER A O 1
#